Protein AF-A0A090T6L5-F1 (afdb_monomer_lite)

Radius of gyration: 14.67 Å; chains: 1; bounding box: 45×23×27 Å

Sequence (54 aa):
MRNETIDAIEEHKVFAIVRGISPDNVRPTMQALIKGGIRLVEVTFDRKNGEAIH

Foldseek 3Di:
DVVVVVVCCVVLVDEEEAEPDDPVCPVVVVVVCVVVSHDHYDDDDDDPPDPPPD

Structure (mmCIF, N/CA/C/O backbone):
data_AF-A0A090T6L5-F1
#
_entry.id   AF-A0A090T6L5-F1
#
loop_
_atom_site.group_PDB
_atom_site.id
_atom_site.type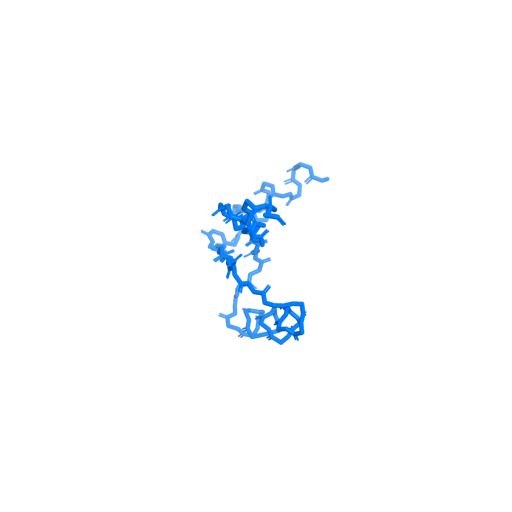_symbol
_atom_site.label_atom_id
_atom_site.label_alt_id
_atom_site.label_comp_id
_atom_site.label_asym_id
_atom_site.label_entity_id
_atom_site.label_seq_id
_atom_site.pdbx_PDB_ins_code
_atom_site.Cartn_x
_atom_site.Cartn_y
_atom_site.Cartn_z
_atom_site.occupancy
_atom_site.B_iso_or_equiv
_atom_site.auth_seq_id
_atom_site.auth_comp_id
_atom_site.auth_asym_id
_atom_site.auth_atom_id
_atom_site.pdbx_PDB_model_num
ATOM 1 N N . MET A 1 1 ? -3.046 17.340 4.537 1.00 79.38 1 MET A N 1
ATOM 2 C CA . MET A 1 1 ? -1.945 16.362 4.364 1.00 79.38 1 MET A CA 1
ATOM 3 C C . MET A 1 1 ? -1.608 15.577 5.630 1.00 79.38 1 MET A C 1
ATOM 5 O O . MET A 1 1 ? -1.959 14.413 5.662 1.00 79.38 1 MET A O 1
ATOM 9 N N . ARG A 1 2 ? -0.973 16.134 6.682 1.00 93.88 2 ARG A N 1
ATOM 10 C CA . ARG A 1 2 ? -0.610 15.327 7.878 1.00 93.88 2 ARG A CA 1
ATOM 11 C C . ARG A 1 2 ? -1.818 14.641 8.529 1.00 93.88 2 ARG A C 1
ATOM 13 O O . ARG A 1 2 ? -1.759 13.446 8.779 1.00 93.88 2 ARG A O 1
ATOM 20 N N . ASN A 1 3 ? -2.881 15.400 8.801 1.00 96.62 3 ASN A N 1
ATOM 21 C CA . ASN A 1 3 ? -4.074 14.859 9.456 1.00 96.62 3 ASN A CA 1
ATOM 22 C C . ASN A 1 3 ? -4.772 13.833 8.557 1.00 96.62 3 ASN A C 1
ATOM 24 O O . ASN A 1 3 ? -4.960 12.720 8.999 1.00 96.62 3 ASN A O 1
ATOM 28 N N . GLU A 1 4 ? -4.967 14.126 7.267 1.00 96.44 4 GLU A N 1
ATOM 29 C CA . GLU A 1 4 ? -5.498 13.156 6.288 1.00 96.44 4 GLU A CA 1
ATOM 30 C C . GLU A 1 4 ? -4.710 11.834 6.248 1.00 96.44 4 GLU A C 1
ATOM 32 O O . GLU A 1 4 ? -5.300 10.765 6.136 1.00 96.44 4 GLU A O 1
ATOM 37 N N . THR A 1 5 ? -3.374 11.879 6.339 1.00 94.75 5 THR A N 1
ATOM 38 C CA . THR A 1 5 ? -2.553 10.661 6.407 1.00 94.75 5 THR A CA 1
ATOM 39 C C . THR A 1 5 ? -2.798 9.889 7.700 1.00 94.75 5 THR A C 1
ATOM 41 O O . THR A 1 5 ? -2.899 8.667 7.657 1.00 94.75 5 THR A O 1
ATOM 44 N N . ILE A 1 6 ? -2.886 10.580 8.838 1.00 96.19 6 ILE A N 1
ATOM 45 C CA . ILE A 1 6 ? -3.169 9.952 10.135 1.00 96.19 6 ILE A CA 1
ATOM 46 C C . ILE A 1 6 ? -4.571 9.340 10.128 1.00 96.19 6 ILE A C 1
ATOM 48 O O . ILE A 1 6 ? -4.706 8.167 10.459 1.00 96.19 6 ILE A O 1
ATOM 52 N N . ASP A 1 7 ? -5.570 10.081 9.654 1.00 97.69 7 ASP A N 1
ATOM 53 C CA . ASP A 1 7 ? -6.956 9.627 9.544 1.00 97.69 7 ASP A CA 1
ATOM 54 C C . ASP A 1 7 ? -7.040 8.366 8.669 1.00 97.69 7 ASP A C 1
ATOM 56 O O . ASP A 1 7 ? -7.660 7.378 9.053 1.00 97.69 7 ASP A O 1
ATOM 60 N N . ALA A 1 8 ? -6.331 8.339 7.534 1.00 95.88 8 ALA A N 1
ATOM 61 C CA . ALA A 1 8 ? -6.292 7.166 6.664 1.00 95.88 8 ALA A CA 1
ATOM 62 C C . ALA A 1 8 ? -5.595 5.958 7.320 1.00 95.88 8 ALA A C 1
ATOM 64 O O . ALA A 1 8 ? -6.012 4.815 7.110 1.00 95.88 8 ALA A O 1
ATOM 65 N N . ILE A 1 9 ? -4.540 6.185 8.115 1.00 96.12 9 ILE A N 1
ATOM 66 C CA . ILE A 1 9 ? -3.869 5.127 8.892 1.00 96.12 9 ILE A CA 1
ATOM 67 C C . ILE A 1 9 ? -4.827 4.550 9.940 1.00 96.12 9 ILE A C 1
ATOM 69 O O . ILE A 1 9 ? -4.914 3.326 10.072 1.00 96.12 9 ILE A O 1
ATOM 73 N N . GLU A 1 10 ? -5.563 5.403 10.651 1.00 96.31 10 GLU A N 1
ATOM 74 C CA . GLU A 1 10 ? -6.548 4.990 11.656 1.00 96.31 10 GLU A CA 1
ATOM 75 C C . GLU A 1 10 ? -7.745 4.253 11.036 1.00 96.31 10 GLU A C 1
ATOM 77 O O . GLU A 1 10 ? -8.213 3.254 11.596 1.00 96.31 10 GLU A O 1
ATOM 82 N N . GLU A 1 11 ? -8.209 4.699 9.866 1.00 97.56 11 GLU A N 1
ATOM 83 C CA . GLU A 1 11 ? -9.314 4.088 9.126 1.00 97.56 11 GLU A CA 1
ATOM 84 C C . GLU A 1 11 ? -8.936 2.703 8.585 1.00 97.56 11 GLU A C 1
ATOM 86 O O . GLU A 1 11 ? -9.658 1.723 8.795 1.00 97.56 11 GLU A O 1
ATOM 91 N N . HIS A 1 12 ? -7.802 2.603 7.887 1.00 96.44 12 HIS A N 1
ATOM 92 C CA . HIS A 1 12 ? -7.460 1.404 7.122 1.00 96.44 12 HIS A CA 1
ATOM 93 C C . HIS A 1 12 ? -6.625 0.386 7.899 1.00 96.44 12 HIS A C 1
ATOM 95 O O . HIS A 1 12 ? -6.674 -0.795 7.554 1.00 96.44 12 HIS A O 1
ATOM 101 N N . LYS A 1 13 ? -5.895 0.805 8.946 1.00 94.25 13 LYS A N 1
ATOM 102 C CA . LYS A 1 13 ? -5.159 -0.023 9.936 1.00 94.25 13 LYS A CA 1
ATOM 103 C C . LYS A 1 13 ? -4.101 -0.994 9.395 1.00 94.25 13 LYS A C 1
ATOM 105 O O . LYS A 1 13 ? -3.324 -1.548 10.167 1.00 94.25 13 LYS A O 1
ATOM 110 N N . VAL A 1 14 ? -4.060 -1.204 8.085 1.00 94.56 14 VAL A N 1
ATOM 111 C CA . VAL A 1 14 ? -3.176 -2.110 7.362 1.00 94.56 14 VAL A CA 1
ATOM 112 C C . VAL A 1 14 ? -2.622 -1.358 6.161 1.00 94.56 14 VAL A C 1
ATOM 114 O O . VAL A 1 14 ? -3.367 -0.768 5.376 1.00 94.56 14 VAL A O 1
ATOM 117 N N . PHE A 1 15 ? -1.304 -1.408 6.003 1.00 95.06 15 PHE A N 1
ATOM 118 C CA . PHE A 1 15 ? -0.604 -0.854 4.853 1.00 95.06 15 PHE A CA 1
ATOM 119 C C . PHE A 1 15 ? 0.435 -1.846 4.336 1.00 95.06 15 PHE A C 1
ATOM 121 O O . PHE A 1 15 ? 1.003 -2.629 5.098 1.00 95.06 15 PHE A O 1
ATOM 128 N N . ALA A 1 16 ? 0.664 -1.829 3.025 1.00 96.81 16 ALA A N 1
ATOM 129 C CA . ALA A 1 16 ? 1.682 -2.659 2.392 1.00 96.81 16 ALA A CA 1
ATOM 130 C C . ALA A 1 16 ? 3.007 -1.893 2.292 1.00 96.81 16 ALA A C 1
ATOM 132 O O . ALA A 1 16 ? 3.021 -0.719 1.928 1.00 96.81 16 ALA A O 1
ATOM 133 N N . ILE A 1 17 ? 4.122 -2.572 2.560 1.00 95.56 17 ILE A N 1
ATOM 134 C CA . ILE A 1 17 ? 5.468 -2.056 2.293 1.00 95.56 17 ILE A CA 1
ATOM 135 C C . ILE A 1 17 ? 5.987 -2.778 1.054 1.00 95.56 17 ILE A C 1
ATOM 137 O O . ILE A 1 17 ? 6.204 -3.990 1.079 1.00 95.56 17 ILE A O 1
ATOM 141 N N . VAL A 1 18 ? 6.163 -2.040 -0.036 1.00 94.62 18 VAL A N 1
ATOM 142 C CA . VAL A 1 18 ? 6.626 -2.578 -1.316 1.00 94.62 18 VAL A CA 1
ATOM 143 C C . VAL A 1 18 ? 8.082 -2.184 -1.519 1.00 94.62 18 VAL A C 1
ATOM 145 O O . VAL A 1 18 ? 8.410 -1.002 -1.560 1.00 94.62 18 VAL A O 1
ATOM 148 N N . ARG A 1 19 ? 8.949 -3.188 -1.668 1.00 93.00 19 ARG A N 1
ATOM 149 C CA . ARG A 1 19 ? 10.393 -3.035 -1.899 1.00 93.00 19 ARG A CA 1
ATOM 150 C C . ARG A 1 19 ? 10.790 -3.705 -3.210 1.00 93.00 19 ARG A C 1
ATOM 152 O O . ARG A 1 19 ? 10.100 -4.618 -3.661 1.00 93.00 19 ARG A O 1
ATOM 159 N N . GLY A 1 20 ? 11.879 -3.254 -3.818 1.00 90.00 20 GLY A N 1
ATOM 160 C CA . GLY A 1 20 ? 12.499 -3.907 -4.973 1.00 90.00 20 GLY A CA 1
ATOM 161 C C . GLY A 1 20 ? 11.643 -3.938 -6.237 1.00 90.00 20 GLY A C 1
ATOM 162 O O . GLY A 1 20 ? 11.883 -4.761 -7.119 1.00 90.00 20 GLY A O 1
ATOM 163 N N . ILE A 1 21 ? 10.625 -3.082 -6.331 1.00 91.50 21 ILE A N 1
ATOM 164 C CA . ILE A 1 21 ? 9.699 -3.080 -7.461 1.00 91.50 21 ILE A CA 1
ATOM 165 C C . ILE A 1 21 ? 10.309 -2.353 -8.662 1.00 91.50 21 ILE A C 1
ATOM 167 O O . ILE A 1 21 ? 10.769 -1.216 -8.554 1.00 91.50 21 ILE A O 1
ATOM 171 N N . SER A 1 22 ? 10.307 -3.006 -9.826 1.00 91.31 22 SER A N 1
ATOM 172 C CA . SER A 1 22 ?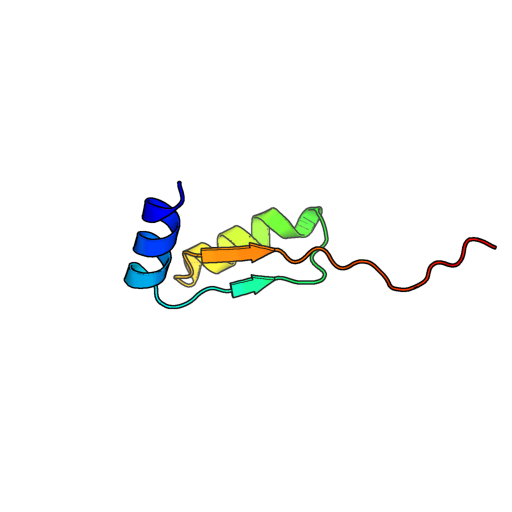 10.707 -2.355 -11.074 1.00 91.31 22 SER A CA 1
ATOM 173 C C . SER A 1 22 ? 9.657 -1.322 -11.511 1.00 91.31 22 SER A C 1
ATOM 175 O O . SER A 1 22 ? 8.467 -1.516 -11.239 1.00 91.31 22 SER A O 1
ATOM 177 N N . PRO A 1 23 ? 10.050 -0.254 -12.232 1.00 90.69 23 PRO A N 1
ATOM 178 C CA . PRO A 1 23 ? 9.119 0.776 -12.701 1.00 90.69 23 PRO A CA 1
ATOM 179 C C . PRO A 1 23 ? 7.909 0.219 -13.464 1.00 90.69 23 PRO A C 1
ATOM 181 O O . PRO A 1 23 ? 6.778 0.635 -13.212 1.00 90.69 23 PRO A O 1
ATOM 184 N N . ASP A 1 24 ? 8.130 -0.782 -14.321 1.00 95.25 24 ASP A N 1
ATOM 185 C CA . ASP A 1 24 ? 7.080 -1.413 -15.133 1.00 95.25 24 ASP A CA 1
ATOM 186 C C . ASP A 1 24 ? 6.025 -2.139 -14.285 1.00 95.25 24 ASP A C 1
ATOM 188 O O . ASP A 1 24 ? 4.861 -2.245 -14.675 1.00 95.25 24 ASP A O 1
ATOM 192 N N . ASN A 1 25 ? 6.409 -2.598 -13.090 1.00 95.44 25 ASN A N 1
ATOM 193 C CA . ASN A 1 25 ? 5.534 -3.347 -12.196 1.00 95.44 25 ASN A CA 1
ATOM 194 C C . ASN A 1 25 ? 4.777 -2.466 -11.193 1.00 95.44 25 ASN A C 1
ATOM 196 O O . ASN A 1 25 ? 3.810 -2.934 -10.594 1.00 95.44 25 ASN A O 1
ATOM 200 N N . VAL A 1 26 ? 5.133 -1.185 -11.035 1.00 94.31 26 VAL A N 1
ATOM 201 C CA . VAL A 1 26 ? 4.491 -0.299 -10.043 1.00 94.31 26 VAL A CA 1
ATOM 202 C C . VAL A 1 26 ? 2.975 -0.252 -10.237 1.00 94.31 26 VAL A C 1
ATOM 204 O O . VAL A 1 26 ? 2.213 -0.518 -9.308 1.00 94.31 26 VAL A O 1
ATOM 207 N N . ARG A 1 27 ? 2.514 0.037 -11.458 1.00 96.38 27 ARG A N 1
ATOM 208 C CA . ARG A 1 27 ? 1.081 0.153 -11.764 1.00 96.38 27 ARG A CA 1
ATOM 209 C C . ARG A 1 27 ? 0.301 -1.153 -11.540 1.00 96.38 27 ARG A C 1
ATOM 211 O O . ARG A 1 27 ? -0.698 -1.089 -10.818 1.00 96.38 27 ARG A O 1
ATOM 218 N N . PRO A 1 28 ? 0.689 -2.307 -12.118 1.00 97.75 28 PRO A N 1
ATOM 219 C CA . PRO A 1 28 ? -0.053 -3.548 -11.906 1.00 97.75 28 PRO A CA 1
ATOM 220 C C . PRO A 1 28 ? -0.041 -3.989 -10.437 1.00 97.75 28 PRO A C 1
ATOM 222 O O . PRO A 1 28 ? -1.075 -4.434 -9.935 1.00 97.75 28 PRO A O 1
ATOM 225 N N . THR A 1 29 ? 1.061 -3.791 -9.704 1.00 97.19 29 THR A N 1
ATOM 226 C CA . THR A 1 29 ? 1.104 -4.096 -8.266 1.00 97.19 29 THR A CA 1
ATOM 227 C C . THR A 1 29 ? 0.141 -3.214 -7.473 1.00 97.19 29 THR A C 1
ATOM 229 O O . THR A 1 29 ? -0.625 -3.741 -6.668 1.00 97.19 29 THR A O 1
ATOM 232 N N . MET A 1 30 ? 0.096 -1.899 -7.722 1.00 97.19 30 MET A N 1
ATOM 233 C CA . MET A 1 30 ? -0.854 -1.018 -7.025 1.00 97.19 30 MET A CA 1
ATOM 234 C C . MET A 1 30 ? -2.310 -1.402 -7.320 1.00 97.19 30 MET A C 1
ATOM 236 O O . MET A 1 30 ? -3.138 -1.426 -6.412 1.00 97.19 30 MET A O 1
ATOM 240 N N . GLN A 1 31 ? -2.627 -1.764 -8.567 1.00 98.19 31 GLN A N 1
ATOM 241 C CA . GLN A 1 31 ? -3.968 -2.234 -8.935 1.00 98.19 31 GLN A CA 1
ATOM 242 C C . GLN A 1 31 ? -4.355 -3.519 -8.194 1.00 98.19 31 GLN A C 1
ATOM 244 O O . GLN A 1 31 ? -5.476 -3.627 -7.692 1.00 98.19 31 GLN A O 1
ATOM 249 N N . ALA A 1 32 ? -3.432 -4.479 -8.094 1.00 98.06 32 ALA A N 1
ATOM 250 C CA . ALA A 1 32 ? -3.656 -5.715 -7.354 1.00 98.06 32 ALA A CA 1
ATOM 251 C C . ALA A 1 32 ? -3.883 -5.450 -5.856 1.00 98.06 32 ALA A C 1
ATOM 253 O O . ALA A 1 32 ? -4.821 -5.998 -5.279 1.00 98.06 32 ALA A O 1
ATOM 254 N N . LEU A 1 33 ? -3.086 -4.563 -5.249 1.00 97.69 33 LEU A N 1
ATOM 255 C CA . LEU A 1 33 ? -3.231 -4.167 -3.844 1.00 97.69 33 LEU A CA 1
ATOM 256 C C . LEU A 1 33 ? -4.593 -3.510 -3.579 1.00 97.69 33 LEU A C 1
ATOM 258 O O . LEU A 1 33 ? -5.288 -3.904 -2.641 1.00 97.69 33 LEU A O 1
ATOM 262 N N . ILE A 1 34 ? -5.030 -2.591 -4.447 1.00 97.62 34 ILE A N 1
ATOM 263 C CA . ILE A 1 34 ? -6.356 -1.958 -4.348 1.00 97.62 34 ILE A CA 1
ATOM 264 C C . ILE A 1 34 ? -7.471 -3.009 -4.432 1.00 97.62 34 ILE A C 1
ATOM 266 O O . ILE A 1 34 ? -8.374 -3.014 -3.587 1.00 97.62 34 ILE A O 1
ATOM 270 N N . LYS A 1 35 ? -7.394 -3.922 -5.412 1.00 98.19 35 LYS A N 1
ATOM 271 C CA . LYS A 1 35 ? -8.363 -5.018 -5.587 1.00 98.19 35 LYS A CA 1
ATOM 272 C C . LYS A 1 35 ? -8.389 -5.964 -4.381 1.00 98.19 35 LYS A C 1
ATOM 274 O O . LYS A 1 35 ? -9.453 -6.465 -4.035 1.00 98.19 35 LYS A O 1
ATOM 279 N N . GLY A 1 36 ? -7.243 -6.175 -3.736 1.00 95.94 36 GLY A N 1
ATOM 280 C CA . GLY A 1 36 ? -7.098 -6.969 -2.515 1.00 95.94 36 GLY A CA 1
ATOM 281 C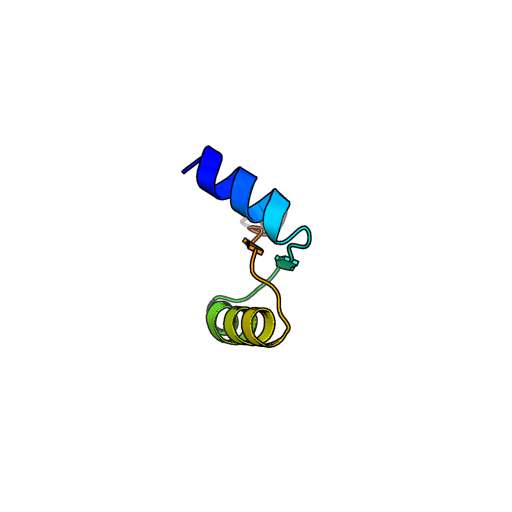 C . GLY A 1 36 ? -7.543 -6.264 -1.230 1.00 95.94 36 GLY A C 1
ATOM 282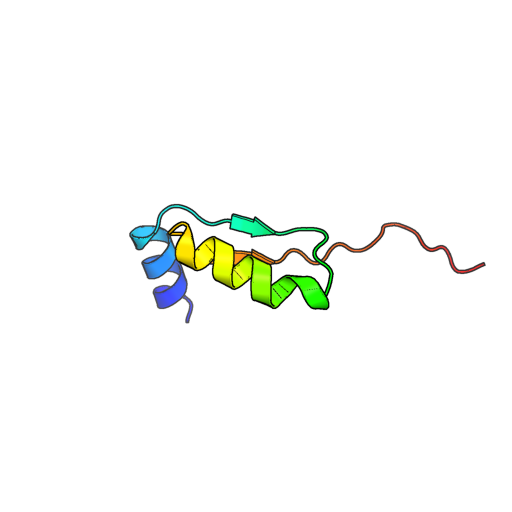 O O . GLY A 1 36 ? -7.477 -6.869 -0.166 1.00 95.94 36 GLY A O 1
ATOM 283 N N . GLY A 1 37 ? -7.992 -5.007 -1.304 1.00 96.25 37 GLY A N 1
ATOM 284 C CA . GLY A 1 37 ? -8.487 -4.258 -0.145 1.00 96.25 37 GLY A CA 1
ATOM 285 C C . GLY A 1 37 ? -7.454 -3.360 0.540 1.00 96.25 37 GLY A C 1
ATOM 286 O O . GLY A 1 37 ? -7.805 -2.664 1.486 1.00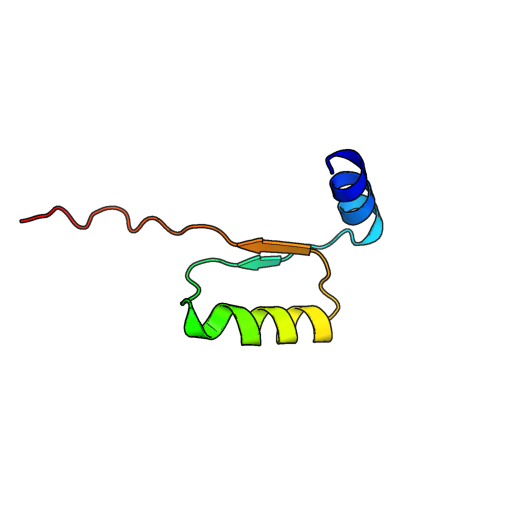 96.25 37 GLY A O 1
ATOM 287 N N . ILE A 1 38 ? -6.212 -3.300 0.050 1.00 97.88 38 ILE A N 1
ATOM 288 C CA . ILE A 1 38 ? -5.199 -2.378 0.578 1.00 97.88 38 ILE A CA 1
ATOM 289 C C . ILE A 1 38 ? -5.497 -0.954 0.101 1.00 97.88 38 ILE A C 1
ATOM 291 O O . ILE A 1 38 ? -5.9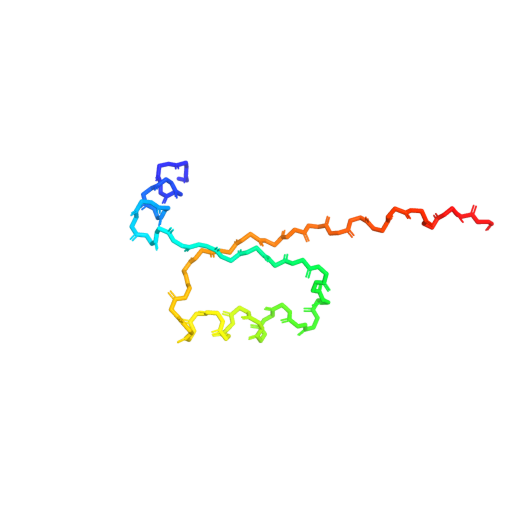05 -0.728 -1.044 1.00 97.88 38 ILE A O 1
ATOM 295 N N . ARG A 1 39 ? -5.326 0.013 1.002 1.00 97.19 39 ARG A N 1
ATOM 296 C CA . ARG A 1 39 ? -5.592 1.442 0.756 1.00 97.19 39 ARG A CA 1
ATOM 297 C C . ARG A 1 39 ? -4.403 2.347 1.055 1.00 97.19 39 ARG A C 1
ATOM 299 O O . ARG A 1 39 ? -4.401 3.500 0.647 1.00 97.19 39 ARG A O 1
ATOM 306 N N . LEU A 1 40 ? -3.378 1.804 1.706 1.00 97.31 40 LEU A N 1
ATOM 307 C CA . LEU A 1 40 ? -2.149 2.498 2.057 1.00 97.31 40 LEU A CA 1
ATOM 308 C C . LEU A 1 40 ? -0.949 1.667 1.613 1.00 97.31 40 LEU A C 1
ATOM 310 O O . LEU A 1 40 ? -0.895 0.459 1.861 1.00 97.31 40 LEU A O 1
ATOM 314 N N . VAL A 1 41 ? 0.008 2.317 0.955 1.00 96.56 41 VAL A N 1
ATOM 315 C CA . VAL A 1 41 ? 1.238 1.682 0.480 1.00 96.56 41 VAL A CA 1
ATOM 316 C C . VAL A 1 41 ? 2.419 2.612 0.716 1.00 96.56 41 VAL A C 1
ATOM 318 O O . VAL A 1 41 ? 2.378 3.778 0.330 1.00 96.56 41 VAL A O 1
ATOM 321 N N . GLU A 1 42 ? 3.487 2.076 1.296 1.00 95.00 42 GLU A N 1
ATOM 322 C CA . GLU A 1 42 ? 4.814 2.684 1.267 1.00 95.00 42 GLU A CA 1
ATOM 323 C C . GLU A 1 42 ? 5.638 1.991 0.178 1.00 95.00 42 GLU A C 1
ATOM 325 O O . GLU A 1 42 ? 5.792 0.769 0.190 1.00 95.00 42 GLU A O 1
ATOM 330 N N . VAL A 1 43 ? 6.175 2.762 -0.767 1.00 93.12 43 VAL A N 1
ATOM 331 C CA . VAL A 1 43 ? 7.129 2.248 -1.755 1.00 93.12 43 VAL A CA 1
ATOM 332 C C . VAL A 1 43 ? 8.531 2.607 -1.281 1.00 93.12 43 VAL A C 1
ATOM 334 O O . VAL A 1 43 ? 8.917 3.776 -1.298 1.00 93.12 43 VAL A O 1
ATOM 337 N N . THR A 1 44 ? 9.288 1.610 -0.831 1.00 90.69 44 THR A N 1
ATOM 338 C CA . THR A 1 44 ? 10.648 1.813 -0.334 1.00 90.69 44 THR A CA 1
ATOM 339 C C . THR A 1 44 ? 11.618 1.932 -1.506 1.00 90.69 44 THR A C 1
ATOM 341 O O . THR A 1 44 ? 11.632 1.105 -2.419 1.00 90.69 44 THR A O 1
ATOM 344 N N . PHE A 1 45 ? 12.472 2.952 -1.460 1.00 84.06 45 PHE A N 1
ATOM 345 C CA . PHE A 1 45 ? 13.573 3.091 -2.401 1.00 84.06 45 PHE A CA 1
ATOM 346 C C . PHE A 1 45 ? 14.728 2.174 -1.983 1.00 84.06 45 PHE A C 1
ATOM 348 O O . PHE A 1 45 ? 15.476 2.489 -1.055 1.00 84.06 45 PHE A O 1
ATOM 355 N N . ASP A 1 46 ? 14.887 1.044 -2.670 1.00 72.56 46 ASP A N 1
ATOM 356 C CA . ASP A 1 46 ? 16.032 0.164 -2.452 1.00 72.56 46 ASP A CA 1
ATOM 357 C C . ASP A 1 46 ? 17.280 0.778 -3.093 1.00 72.56 46 ASP A C 1
ATOM 359 O O . ASP A 1 46 ? 17.541 0.641 -4.290 1.00 72.56 46 ASP A O 1
ATOM 363 N N . ARG A 1 47 ? 18.095 1.458 -2.281 1.00 58.28 47 ARG A N 1
ATOM 364 C CA . ARG A 1 47 ? 19.489 1.702 -2.655 1.00 58.28 47 ARG A CA 1
ATOM 365 C C . ARG A 1 47 ? 20.184 0.345 -2.692 1.00 58.28 47 ARG A C 1
ATOM 367 O O . ARG A 1 47 ? 20.371 -0.272 -1.646 1.00 58.28 47 ARG A O 1
ATOM 374 N N . LYS A 1 48 ? 20.602 -0.111 -3.875 1.00 62.12 48 LYS A N 1
ATOM 375 C CA . LYS A 1 48 ? 21.621 -1.161 -3.962 1.00 62.12 48 LYS A CA 1
ATOM 376 C C . LYS A 1 48 ? 22.838 -0.668 -3.176 1.00 62.12 48 LYS A C 1
ATOM 378 O O . LYS A 1 48 ? 23.490 0.291 -3.585 1.00 62.12 48 LYS A O 1
ATOM 383 N N . ASN A 1 49 ? 23.121 -1.276 -2.028 1.00 55.41 49 ASN A N 1
ATOM 384 C CA . ASN A 1 49 ? 24.397 -1.080 -1.354 1.00 55.41 49 ASN A CA 1
ATOM 385 C C . ASN A 1 49 ? 25.495 -1.610 -2.289 1.00 55.41 49 ASN A C 1
ATOM 387 O O . ASN A 1 49 ? 25.662 -2.818 -2.409 1.00 55.41 49 ASN A O 1
ATOM 391 N N . GLY A 1 50 ? 26.225 -0.705 -2.944 1.00 55.28 50 GLY A N 1
ATOM 392 C CA . GLY A 1 50 ? 27.531 -1.000 -3.533 1.00 55.28 50 GLY A CA 1
ATOM 393 C C . GLY A 1 50 ? 27.555 -1.497 -4.979 1.00 55.28 50 GLY A C 1
ATOM 394 O O . GLY A 1 50 ? 28.113 -2.554 -5.240 1.00 55.28 50 GLY A O 1
ATOM 395 N N . GLU A 1 51 ? 27.115 -0.687 -5.944 1.00 49.88 51 GLU A N 1
ATOM 396 C CA . GLU A 1 51 ? 27.912 -0.603 -7.177 1.00 49.88 51 GLU A CA 1
ATOM 397 C C . GLU A 1 51 ? 29.044 0.389 -6.885 1.00 49.88 51 GLU A C 1
ATOM 399 O O . GLU A 1 51 ? 28.916 1.599 -7.072 1.00 49.88 51 GLU A O 1
ATOM 404 N N . ALA A 1 52 ? 30.133 -0.128 -6.303 1.00 47.84 52 ALA A N 1
ATOM 405 C CA . ALA A 1 52 ? 31.410 0.559 -6.372 1.00 47.84 52 ALA A CA 1
ATOM 406 C C . ALA A 1 52 ? 31.751 0.647 -7.861 1.00 47.84 52 ALA A C 1
ATOM 408 O O . ALA A 1 52 ? 32.024 -0.361 -8.508 1.00 47.84 52 ALA A O 1
ATOM 409 N N . ILE A 1 53 ? 31.622 1.853 -8.397 1.00 44.03 53 ILE A N 1
ATOM 410 C CA . ILE A 1 53 ? 32.118 2.249 -9.709 1.00 44.03 53 ILE A CA 1
ATOM 411 C C . ILE A 1 53 ? 33.603 1.860 -9.751 1.00 44.03 53 ILE A C 1
ATOM 413 O O . ILE A 1 53 ? 34.411 2.456 -9.037 1.00 44.03 53 ILE A O 1
ATOM 417 N N . HIS A 1 54 ? 33.918 0.802 -10.499 1.00 40.25 54 HIS A N 1
ATOM 418 C CA . HIS A 1 54 ? 35.272 0.479 -10.940 1.00 40.25 54 HIS A CA 1
ATOM 419 C C . HIS A 1 54 ? 35.606 1.301 -12.182 1.00 40.25 54 HIS A C 1
ATOM 421 O O . HIS A 1 54 ? 34.696 1.476 -13.026 1.00 40.25 54 HIS A O 1
#

Organism: NCBI:txid990268

Secondary structure (DSSP, 8-state):
-HHHHHHHHHHH---EEE-S--HHHHHHHHHHHHHTT---EEE-----TT----

InterPro domains:
  IPR013785 Aldolase-type TIM barrel [G3DSA:3.20.20.70] (1-54)

pLDDT: mean 88.1, std 16.07, range [40.25, 98.19]